Protein AF-A0A419GUX5-F1 (afdb_monomer)

Solvent-accessible surface area (backbone atoms only — not comparable to full-atom values): 4803 Å² total; per-residue (Å²): 140,86,88,85,88,85,77,87,71,54,68,71,58,53,51,54,47,46,53,51,13,57,76,68,74,43,52,54,69,60,45,51,50,50,53,52,43,51,72,71,39,64,64,54,56,56,52,51,49,52,52,50,52,54,50,51,53,35,58,74,68,68,60,77,79,73,70,60,66,64,54,53,53,62,58,72,73,106

Mean predicted aligned error: 12.85 Å

Structure (mmCIF, N/CA/C/O backbone):
data_AF-A0A419GUX5-F1
#
_entry.id   AF-A0A419GUX5-F1
#
loop_
_atom_site.group_PDB
_atom_site.id
_atom_site.type_symbol
_atom_site.label_atom_id
_atom_site.label_alt_id
_atom_site.label_comp_id
_atom_site.label_asym_id
_atom_site.label_entity_id
_atom_site.label_seq_id
_atom_site.pdbx_PDB_ins_code
_atom_site.Cartn_x
_atom_site.Cartn_y
_atom_site.Cartn_z
_atom_site.occupancy
_atom_site.B_iso_or_equiv
_atom_site.auth_seq_id
_atom_site.auth_comp_id
_atom_site.auth_asym_id
_atom_site.auth_atom_id
_atom_site.pdbx_PDB_model_num
ATOM 1 N N . MET A 1 1 ? 2.991 16.313 2.672 1.00 65.31 1 MET A N 1
ATOM 2 C CA . MET A 1 1 ? 2.176 15.147 3.074 1.00 65.31 1 MET A CA 1
ATOM 3 C C . MET A 1 1 ? 0.789 15.353 2.507 1.00 65.31 1 MET A C 1
ATOM 5 O O . MET A 1 1 ? 0.298 16.472 2.587 1.00 65.31 1 MET A O 1
ATOM 9 N N . ALA A 1 2 ? 0.230 14.329 1.870 1.00 83.62 2 ALA A N 1
ATOM 10 C CA . ALA A 1 2 ? -1.125 14.350 1.338 1.00 83.62 2 ALA A CA 1
ATOM 11 C C . ALA A 1 2 ? -1.923 13.261 2.056 1.00 83.62 2 ALA A C 1
ATOM 13 O O . ALA A 1 2 ? -1.445 12.133 2.161 1.00 83.62 2 ALA A O 1
ATOM 14 N N . ASP A 1 3 ? -3.109 13.614 2.541 1.00 88.06 3 ASP A N 1
ATOM 15 C CA . ASP A 1 3 ? -3.998 12.701 3.251 1.00 88.06 3 ASP A CA 1
ATOM 16 C C . ASP A 1 3 ? -5.228 12.409 2.390 1.00 88.06 3 ASP A C 1
ATOM 18 O O . ASP A 1 3 ? -5.762 13.294 1.717 1.00 88.06 3 ASP A O 1
ATOM 22 N N . VAL A 1 4 ? -5.691 11.160 2.420 1.00 87.88 4 VAL A N 1
ATOM 23 C CA . VAL A 1 4 ? -6.875 10.710 1.681 1.00 87.88 4 VAL A CA 1
ATOM 24 C C . VAL A 1 4 ? -7.902 10.185 2.674 1.00 87.88 4 VAL A C 1
ATOM 26 O O . VAL A 1 4 ? -7.618 9.280 3.457 1.00 87.88 4 VAL A O 1
ATOM 29 N N . LEU A 1 5 ? -9.116 10.736 2.621 1.00 93.19 5 LEU A N 1
ATOM 30 C CA . LEU A 1 5 ? -10.251 10.276 3.416 1.00 93.19 5 LEU A CA 1
ATOM 31 C C . LEU A 1 5 ? -11.241 9.52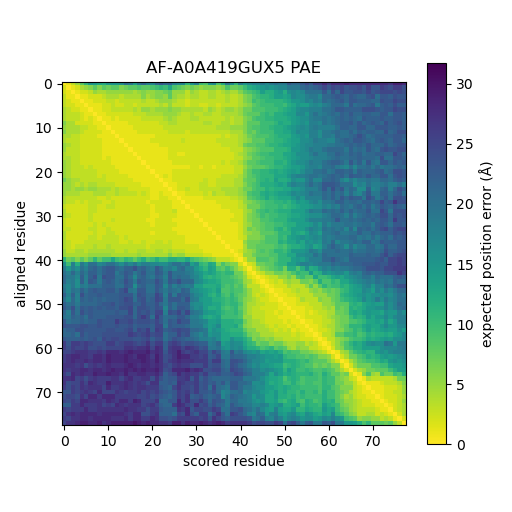1 2.526 1.00 93.19 5 LEU A C 1
ATOM 33 O O . LEU A 1 5 ? -11.880 10.114 1.658 1.00 93.19 5 LEU A O 1
ATOM 37 N N . ILE A 1 6 ? -11.416 8.228 2.792 1.00 90.00 6 ILE A N 1
ATOM 38 C CA . ILE A 1 6 ? -12.422 7.391 2.131 1.00 90.00 6 ILE A CA 1
ATOM 39 C C . ILE A 1 6 ? -13.612 7.245 3.083 1.00 90.00 6 ILE A C 1
ATOM 41 O O . ILE A 1 6 ? -13.483 6.686 4.171 1.00 90.00 6 ILE A O 1
ATOM 45 N N . ARG A 1 7 ? -14.771 7.784 2.693 1.00 94.06 7 ARG A N 1
ATOM 46 C CA . ARG A 1 7 ? -16.013 7.726 3.481 1.00 94.06 7 ARG A CA 1
ATOM 47 C C . ARG A 1 7 ? -16.904 6.572 3.031 1.00 94.06 7 ARG A C 1
ATOM 49 O O . ARG A 1 7 ? -16.806 6.124 1.895 1.00 94.06 7 ARG A O 1
ATOM 56 N N . ASN A 1 8 ? -17.812 6.160 3.919 1.00 94.19 8 ASN A N 1
ATOM 57 C CA . ASN A 1 8 ? -18.855 5.163 3.651 1.00 94.19 8 ASN A CA 1
ATOM 58 C C . ASN A 1 8 ? -18.307 3.804 3.188 1.00 94.19 8 ASN A C 1
ATOM 60 O O . ASN A 1 8 ? -18.878 3.168 2.306 1.00 94.19 8 ASN A O 1
ATOM 64 N N . ILE A 1 9 ? -17.191 3.363 3.776 1.00 93.00 9 ILE A N 1
ATOM 65 C CA . ILE A 1 9 ? -16.674 2.015 3.534 1.00 93.00 9 ILE A CA 1
ATOM 66 C C . ILE A 1 9 ? -17.661 1.020 4.159 1.00 93.00 9 ILE A C 1
ATOM 68 O O . ILE A 1 9 ? -17.935 1.142 5.356 1.00 93.00 9 ILE A O 1
ATOM 72 N N . PRO A 1 10 ? -18.183 0.051 3.388 1.00 97.19 10 PRO A N 1
ATOM 73 C CA . PRO A 1 10 ? -19.013 -1.013 3.935 1.00 97.19 10 PRO A CA 1
ATOM 74 C C . PRO A 1 10 ? -18.290 -1.754 5.067 1.00 97.19 10 PRO A C 1
ATOM 76 O O . PRO A 1 10 ? -17.084 -2.012 4.989 1.00 97.19 10 PRO A O 1
ATOM 79 N N . GLU A 1 11 ? -19.008 -2.081 6.138 1.00 95.00 11 GLU A N 1
ATOM 80 C CA . GLU A 1 11 ? -18.407 -2.667 7.342 1.00 95.00 11 GLU A CA 1
ATOM 81 C C . GLU A 1 11 ? -17.756 -4.030 7.062 1.00 95.00 11 GLU A C 1
ATOM 83 O O . GLU A 1 11 ? -16.657 -4.314 7.539 1.00 95.00 11 GLU A O 1
ATOM 88 N N . ASP A 1 12 ? -18.364 -4.830 6.186 1.00 97.31 12 ASP A N 1
ATOM 89 C CA . ASP A 1 12 ? -17.824 -6.107 5.719 1.00 97.31 12 ASP A CA 1
ATOM 90 C C . ASP A 1 12 ? -16.477 -5.940 4.997 1.00 97.31 12 ASP A C 1
ATOM 92 O O . ASP A 1 12 ? -15.546 -6.729 5.192 1.00 97.31 12 ASP A O 1
ATOM 96 N N . VAL A 1 13 ? -16.333 -4.881 4.197 1.00 95.88 13 VAL A N 1
ATOM 97 C CA . VAL A 1 13 ? -15.078 -4.549 3.515 1.00 95.88 13 VAL A CA 1
ATOM 98 C C . VAL A 1 13 ? -14.019 -4.124 4.530 1.00 95.88 13 VAL A C 1
ATOM 100 O O . VAL A 1 13 ? -12.876 -4.583 4.448 1.00 95.88 13 VAL A O 1
ATOM 103 N N . MET A 1 14 ? -14.389 -3.300 5.514 1.00 95.25 14 MET A N 1
ATOM 104 C CA . MET A 1 14 ? -13.473 -2.858 6.568 1.00 95.25 14 MET A CA 1
ATOM 105 C C . MET A 1 14 ? -12.930 -4.043 7.380 1.00 95.25 14 MET A C 1
ATOM 107 O O . MET A 1 14 ? -11.723 -4.127 7.622 1.00 95.25 14 MET A O 1
ATOM 111 N N . GLU A 1 15 ? -13.780 -5.003 7.741 1.00 96.75 15 GLU A N 1
ATOM 112 C CA . GLU A 1 15 ? -13.354 -6.202 8.470 1.00 96.75 15 GLU A CA 1
ATOM 113 C C . GLU A 1 15 ? -12.408 -7.084 7.651 1.00 96.75 15 GLU A C 1
ATOM 115 O O . GLU A 1 15 ? -11.375 -7.541 8.152 1.00 96.75 15 GLU A O 1
ATOM 120 N N . ARG A 1 16 ? -12.676 -7.263 6.353 1.00 96.75 16 ARG A N 1
ATOM 121 C CA . ARG A 1 16 ? -11.762 -7.994 5.459 1.00 96.75 16 ARG A CA 1
ATOM 122 C C . ARG A 1 16 ? -10.395 -7.318 5.351 1.00 96.75 16 ARG A C 1
ATOM 124 O O . ARG A 1 16 ? -9.376 -8.013 5.314 1.00 96.75 16 ARG A O 1
ATOM 131 N N . LEU A 1 17 ? -10.356 -5.985 5.325 1.00 95.56 17 LEU A N 1
ATOM 132 C CA . LEU A 1 17 ? -9.109 -5.216 5.292 1.00 95.56 17 LEU A CA 1
ATOM 133 C C . LEU A 1 17 ? -8.323 -5.348 6.602 1.00 95.56 17 LEU A C 1
ATOM 135 O O . LEU A 1 17 ? -7.116 -5.589 6.559 1.00 95.56 17 LEU A O 1
ATOM 139 N N . LYS A 1 18 ? -8.990 -5.287 7.762 1.00 95.06 18 LYS A N 1
ATOM 140 C CA . LYS A 1 18 ? -8.354 -5.532 9.069 1.00 95.06 18 LYS A CA 1
ATOM 141 C C . LYS A 1 18 ? -7.767 -6.938 9.162 1.00 95.06 18 LYS A C 1
ATOM 143 O O . LYS A 1 18 ? -6.615 -7.096 9.562 1.00 95.06 18 LYS A O 1
ATOM 148 N N . GLN A 1 19 ? -8.520 -7.956 8.745 1.00 96.88 19 GLN A N 1
ATOM 149 C CA . GLN A 1 19 ? -8.033 -9.338 8.727 1.00 96.88 19 GLN A CA 1
ATOM 150 C C . GLN A 1 19 ? -6.809 -9.494 7.824 1.00 96.88 19 GLN A C 1
ATOM 152 O O . GLN A 1 19 ? -5.848 -10.168 8.192 1.00 96.88 19 GLN A O 1
ATOM 157 N N . ARG A 1 20 ? -6.821 -8.859 6.647 1.00 96.12 20 ARG A N 1
ATOM 158 C CA . ARG A 1 20 ? -5.678 -8.853 5.731 1.00 96.12 20 ARG A CA 1
ATOM 159 C C . ARG A 1 20 ? -4.450 -8.196 6.367 1.00 96.12 20 ARG A C 1
ATOM 161 O O . ARG A 1 20 ? -3.374 -8.785 6.320 1.00 96.12 20 ARG A O 1
ATOM 168 N N . ALA A 1 21 ? -4.617 -7.040 7.008 1.00 95.50 21 ALA A N 1
ATOM 169 C CA . ALA A 1 21 ? -3.538 -6.357 7.720 1.00 95.50 21 ALA A CA 1
ATOM 170 C C . ALA A 1 21 ? -2.957 -7.230 8.851 1.00 95.50 21 ALA A C 1
ATOM 172 O O . ALA A 1 21 ? -1.739 -7.376 8.955 1.00 95.50 21 ALA A O 1
ATOM 173 N N . GLY A 1 22 ? -3.825 -7.903 9.619 1.00 95.56 22 GLY A N 1
ATOM 174 C CA . GLY A 1 22 ? -3.429 -8.854 10.659 1.00 95.56 22 GLY A CA 1
ATOM 175 C C . GLY A 1 22 ? -2.622 -10.038 10.119 1.00 95.56 22 GLY A C 1
ATOM 176 O O . GLY A 1 22 ? -1.568 -10.356 10.660 1.00 95.56 22 GLY A O 1
ATOM 177 N N . ARG A 1 23 ? -3.047 -10.644 8.999 1.00 96.19 23 ARG A N 1
ATOM 178 C CA . ARG A 1 23 ? -2.291 -11.726 8.329 1.00 96.19 23 ARG A CA 1
ATOM 179 C C . ARG A 1 23 ? -0.905 -11.277 7.864 1.00 96.19 23 ARG A C 1
ATOM 181 O O . ARG A 1 23 ? 0.028 -12.072 7.880 1.00 96.19 23 ARG A O 1
ATOM 188 N N . ASN A 1 24 ? -0.773 -10.013 7.472 1.00 92.25 24 ASN A N 1
ATOM 189 C CA . ASN A 1 24 ? 0.483 -9.435 7.003 1.00 92.25 24 ASN A CA 1
ATOM 190 C C . ASN A 1 24 ? 1.346 -8.845 8.135 1.00 92.25 24 ASN A C 1
ATOM 192 O O . ASN A 1 24 ? 2.402 -8.286 7.837 1.00 92.25 24 ASN A O 1
ATOM 196 N N . ASN A 1 25 ? 0.925 -8.968 9.404 1.00 94.12 25 ASN A N 1
ATOM 197 C CA . ASN A 1 25 ? 1.577 -8.383 10.585 1.00 94.12 25 ASN A CA 1
ATOM 198 C C . ASN A 1 25 ? 1.830 -6.870 10.453 1.00 94.12 25 ASN A C 1
ATOM 200 O O . ASN A 1 25 ? 2.910 -6.374 10.771 1.00 94.12 25 ASN A O 1
ATOM 204 N N . ARG A 1 26 ? 0.847 -6.131 9.930 1.00 91.88 26 ARG A N 1
ATOM 205 C CA . ARG A 1 26 ? 0.947 -4.686 9.671 1.00 91.88 26 ARG A CA 1
ATOM 206 C C . ARG A 1 26 ? -0.258 -3.945 10.218 1.00 91.88 26 ARG A C 1
ATOM 208 O O . ARG A 1 26 ? -1.327 -4.526 10.401 1.00 91.88 26 ARG A O 1
ATOM 215 N N . SER A 1 27 ? -0.101 -2.641 10.435 1.00 95.56 27 SER A N 1
ATOM 216 C CA . SER A 1 27 ? -1.250 -1.792 10.740 1.00 95.56 27 SER A CA 1
ATOM 217 C C . SER A 1 27 ? -2.170 -1.668 9.522 1.00 95.56 27 SER A C 1
ATOM 219 O O . SER A 1 27 ? -1.735 -1.784 8.373 1.00 95.56 27 SER A O 1
ATOM 221 N N . LEU A 1 28 ? -3.452 -1.385 9.765 1.00 93.19 28 LEU A N 1
ATOM 222 C CA . LEU A 1 28 ? -4.420 -1.144 8.692 1.00 93.19 28 LEU A CA 1
ATOM 223 C C . LEU A 1 28 ? -3.968 0.002 7.775 1.00 93.19 28 LEU A C 1
ATOM 225 O O . LEU A 1 28 ? -4.052 -0.115 6.558 1.00 93.19 28 LEU A O 1
ATOM 229 N N . GLN A 1 29 ? -3.429 1.079 8.354 1.00 93.38 29 GLN A N 1
ATOM 230 C CA . GLN A 1 29 ? -2.904 2.213 7.595 1.00 93.38 29 GLN A CA 1
ATOM 231 C C . GLN A 1 29 ? -1.749 1.798 6.673 1.00 93.38 29 GLN A C 1
ATOM 233 O O . GLN A 1 29 ? -1.730 2.194 5.51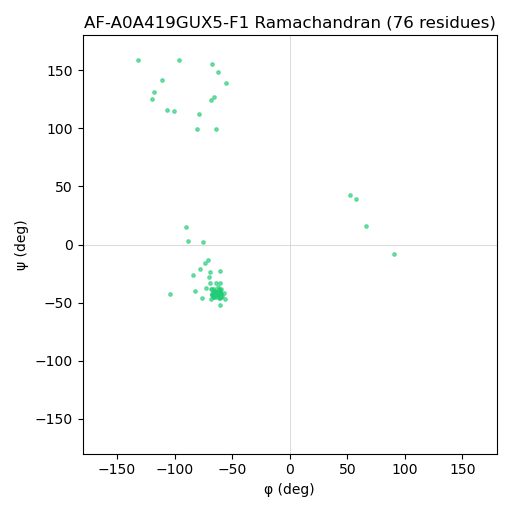2 1.00 93.38 29 GLN A O 1
ATOM 238 N N . GLN A 1 30 ? -0.804 0.988 7.163 1.00 92.94 30 GLN A N 1
ATOM 239 C CA . GLN A 1 30 ? 0.318 0.503 6.351 1.00 92.94 30 GLN A CA 1
ATOM 240 C C . GLN A 1 30 ? -0.144 -0.411 5.214 1.00 92.94 30 GLN A C 1
ATOM 242 O O . GLN A 1 30 ? 0.378 -0.318 4.104 1.00 92.94 30 GLN A O 1
ATOM 247 N N . GLU A 1 31 ? -1.115 -1.290 5.473 1.00 94.50 31 GLU A N 1
ATOM 248 C CA . GLU A 1 31 ? -1.681 -2.161 4.439 1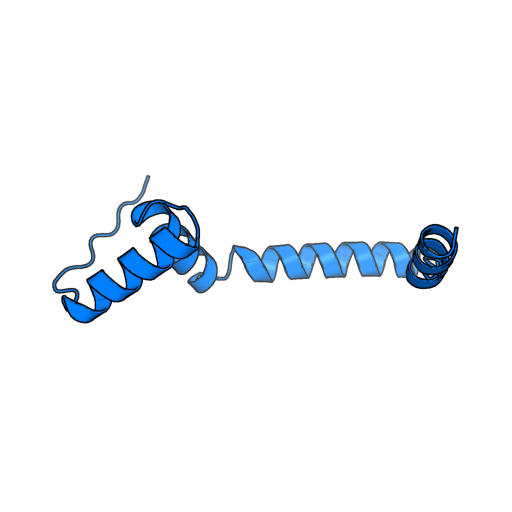.00 94.50 31 GLU A CA 1
ATOM 249 C C . GLU A 1 31 ? -2.407 -1.345 3.362 1.00 94.50 31 GLU A C 1
ATOM 251 O O . GLU A 1 31 ? -2.204 -1.581 2.173 1.00 94.50 31 GLU A O 1
ATOM 256 N N . LEU A 1 32 ? -3.202 -0.347 3.761 1.00 93.81 32 LEU A N 1
ATOM 257 C CA . LEU A 1 32 ? -3.898 0.540 2.829 1.00 93.81 32 LEU A CA 1
ATOM 258 C C . LEU A 1 32 ? -2.929 1.373 1.994 1.00 93.81 32 LEU A C 1
ATOM 260 O O . LEU A 1 32 ? -3.095 1.444 0.780 1.00 93.81 32 LEU A O 1
ATOM 264 N N . LEU A 1 33 ? -1.900 1.953 2.619 1.00 91.56 33 LEU A N 1
ATOM 265 C CA . LEU A 1 33 ? -0.870 2.699 1.903 1.00 91.56 33 LEU A CA 1
ATOM 266 C C . LEU A 1 33 ? -0.219 1.820 0.833 1.00 91.56 33 LEU A C 1
ATOM 268 O O . LEU A 1 33 ? -0.143 2.225 -0.321 1.00 91.56 33 LEU A O 1
ATOM 272 N N . ARG A 1 34 ? 0.154 0.583 1.185 1.00 91.44 34 ARG A N 1
ATOM 273 C CA . ARG A 1 34 ? 0.724 -0.367 0.226 1.00 91.44 34 ARG A CA 1
ATOM 274 C C . ARG A 1 34 ? -0.226 -0.661 -0.932 1.00 91.44 34 ARG A C 1
ATOM 276 O O . ARG A 1 34 ? 0.217 -0.673 -2.072 1.00 91.44 34 ARG A O 1
ATOM 283 N N . LEU A 1 35 ? -1.507 -0.907 -0.660 1.00 91.31 35 LEU A N 1
ATOM 284 C CA . LEU A 1 35 ? -2.489 -1.179 -1.714 1.00 91.31 35 LEU A CA 1
ATOM 285 C C . LEU A 1 35 ? -2.645 0.009 -2.669 1.00 91.31 35 LEU A C 1
ATOM 287 O O . LEU A 1 35 ? -2.729 -0.197 -3.877 1.00 91.31 35 LEU A O 1
ATOM 291 N N . VAL A 1 36 ? -2.655 1.236 -2.141 1.00 91.00 36 VAL A N 1
ATOM 292 C CA . VAL A 1 36 ? -2.754 2.458 -2.949 1.00 91.00 36 VAL A CA 1
ATOM 293 C C . VAL A 1 36 ? -1.489 2.669 -3.780 1.00 91.00 36 VAL A C 1
ATOM 295 O O . VAL A 1 36 ? -1.600 2.889 -4.980 1.00 91.00 36 VAL A O 1
ATOM 298 N N . THR A 1 37 ? -0.298 2.533 -3.191 1.00 88.69 37 THR A N 1
ATOM 299 C CA . THR A 1 37 ? 0.983 2.641 -3.914 1.00 88.69 37 THR A CA 1
ATOM 300 C C . THR A 1 37 ? 1.122 1.558 -4.984 1.00 88.69 37 THR A C 1
ATOM 302 O O . THR A 1 37 ? 1.541 1.833 -6.104 1.00 88.69 37 THR A O 1
ATOM 305 N N . GLN A 1 38 ? 0.703 0.328 -4.681 1.00 87.12 38 GLN A N 1
ATOM 306 C CA . GLN A 1 38 ? 0.694 -0.762 -5.653 1.00 87.12 38 GLN A CA 1
ATOM 307 C C . GLN A 1 38 ? -0.275 -0.478 -6.810 1.00 87.12 38 GLN A C 1
ATOM 309 O O . GLN A 1 38 ? 0.055 -0.750 -7.960 1.00 87.12 38 GLN A O 1
ATOM 314 N N . ALA A 1 39 ? -1.461 0.068 -6.524 1.00 86.81 39 ALA A N 1
ATOM 315 C CA . ALA A 1 39 ? -2.437 0.444 -7.545 1.00 86.81 39 ALA A CA 1
ATOM 316 C C . ALA A 1 39 ? -1.992 1.655 -8.382 1.00 86.81 39 ALA A C 1
ATOM 318 O O . ALA A 1 39 ? -2.380 1.756 -9.543 1.00 86.81 39 ALA A O 1
ATOM 319 N N . ALA A 1 40 ? -1.177 2.547 -7.812 1.00 86.25 40 ALA A N 1
ATOM 320 C CA . ALA A 1 40 ? -0.571 3.670 -8.522 1.00 86.25 40 ALA A CA 1
ATOM 321 C C . ALA A 1 40 ? 0.529 3.235 -9.512 1.00 86.25 40 ALA A C 1
ATOM 323 O O . ALA A 1 40 ? 0.897 4.019 -10.378 1.00 86.25 40 ALA A O 1
ATOM 324 N N . GLY A 1 41 ? 1.008 1.986 -9.429 1.00 70.56 41 GLY A N 1
ATOM 325 C CA . GLY A 1 41 ? 2.018 1.424 -10.336 1.00 70.56 41 GLY A CA 1
ATOM 326 C C . GLY A 1 41 ? 3.464 1.612 -9.870 1.00 70.56 41 GLY A C 1
ATOM 327 O O . GLY A 1 41 ? 4.363 0.974 -10.417 1.00 70.56 41 GLY A O 1
ATOM 328 N N . ASP A 1 42 ? 3.685 2.391 -8.810 1.00 61.81 42 ASP A N 1
ATOM 329 C CA . ASP A 1 42 ? 5.024 2.808 -8.377 1.00 61.81 42 ASP A CA 1
ATOM 330 C C . ASP A 1 42 ? 5.911 1.630 -7.927 1.00 61.81 42 ASP A C 1
ATOM 332 O O . ASP A 1 42 ? 7.114 1.626 -8.154 1.00 61.81 42 ASP A O 1
ATOM 336 N N . GLU A 1 43 ? 5.346 0.577 -7.323 1.00 59.09 43 GLU A N 1
ATOM 337 C CA . GLU A 1 43 ? 6.161 -0.508 -6.743 1.00 59.09 43 GLU A CA 1
ATOM 338 C C . GLU A 1 43 ? 6.588 -1.586 -7.759 1.00 59.09 43 GLU A C 1
ATOM 340 O O . GLU A 1 43 ? 7.585 -2.278 -7.548 1.00 59.09 43 GLU A O 1
ATOM 345 N N . VAL A 1 44 ? 5.827 -1.780 -8.841 1.00 58.28 44 VAL A N 1
ATOM 346 C CA . VAL A 1 44 ? 6.037 -2.909 -9.767 1.00 58.28 44 VAL A CA 1
ATOM 347 C C . VAL A 1 44 ? 6.715 -2.456 -11.048 1.00 58.28 44 VAL A C 1
ATOM 349 O O . VAL A 1 44 ? 7.640 -3.134 -11.488 1.00 58.28 44 VAL A O 1
ATOM 352 N N . ASP A 1 45 ? 6.327 -1.321 -11.626 1.00 60.16 45 ASP A N 1
ATOM 353 C CA . ASP A 1 45 ? 6.916 -0.882 -12.893 1.00 60.16 45 ASP A CA 1
ATOM 354 C C . ASP A 1 45 ? 8.350 -0.370 -12.718 1.00 60.16 45 ASP A C 1
ATOM 356 O O . ASP A 1 45 ? 9.212 -0.699 -13.537 1.00 60.16 45 ASP A O 1
ATOM 360 N N . GLU A 1 46 ? 8.656 0.329 -11.619 1.00 60.75 46 GLU A N 1
ATOM 361 C CA . GLU A 1 46 ? 10.036 0.717 -11.293 1.00 60.75 46 GLU A CA 1
ATOM 362 C C . GLU A 1 46 ? 10.909 -0.498 -10.956 1.00 60.75 46 GLU A C 1
ATOM 364 O O . GLU A 1 46 ? 12.034 -0.623 -11.436 1.00 60.75 46 GLU A O 1
ATOM 369 N N . LEU A 1 47 ? 10.396 -1.455 -10.180 1.00 62.06 47 LEU A N 1
ATOM 370 C CA . LEU A 1 47 ? 11.166 -2.652 -9.841 1.00 62.06 47 LEU A CA 1
ATOM 371 C C . LEU A 1 47 ? 11.415 -3.530 -11.078 1.00 62.06 47 LEU A C 1
ATOM 373 O O . LEU A 1 47 ? 12.515 -4.053 -11.268 1.00 62.06 47 LEU A O 1
ATOM 377 N N . VAL A 1 48 ? 10.409 -3.688 -11.940 1.00 69.44 48 VAL A N 1
ATOM 378 C CA . VAL A 1 48 ? 10.522 -4.450 -13.189 1.00 69.44 48 VAL A CA 1
ATOM 379 C C . VAL A 1 48 ? 11.463 -3.757 -14.173 1.00 69.44 48 VAL A C 1
ATOM 381 O O . VAL A 1 48 ? 12.233 -4.452 -14.841 1.00 69.44 48 VAL A O 1
ATOM 384 N N . SER A 1 49 ? 11.447 -2.424 -14.267 1.00 70.75 49 SER A N 1
ATOM 385 C CA . SER A 1 49 ? 12.357 -1.684 -15.147 1.00 70.75 49 SER A CA 1
ATOM 386 C C . SER A 1 49 ? 13.811 -1.814 -14.688 1.00 70.75 49 SER A C 1
ATOM 388 O O . SER A 1 49 ? 14.657 -2.192 -15.499 1.00 70.75 49 SER A O 1
ATOM 390 N N . VAL A 1 50 ? 14.083 -1.669 -13.386 1.00 74.38 50 VAL A N 1
ATOM 391 C CA . VAL A 1 50 ? 15.422 -1.862 -12.801 1.00 74.38 50 VAL A CA 1
ATOM 392 C C . VAL A 1 50 ? 15.925 -3.293 -13.017 1.00 74.38 50 VAL A C 1
ATOM 394 O O . VAL A 1 50 ? 17.076 -3.500 -13.405 1.00 74.38 50 VAL A O 1
ATOM 397 N N . ILE A 1 51 ? 15.077 -4.309 -12.816 1.00 77.44 51 ILE A N 1
ATOM 398 C CA . ILE A 1 51 ? 15.455 -5.711 -13.069 1.00 77.44 51 ILE A CA 1
ATOM 399 C C . ILE A 1 51 ? 15.788 -5.932 -14.552 1.00 77.44 51 ILE A C 1
ATOM 401 O O . ILE A 1 51 ? 16.760 -6.624 -14.866 1.00 77.44 51 ILE A O 1
ATOM 405 N N . ARG A 1 52 ? 14.997 -5.363 -15.471 1.00 76.44 52 ARG A N 1
ATOM 406 C CA . ARG A 1 52 ? 15.228 -5.479 -16.920 1.00 76.44 52 ARG A CA 1
ATOM 407 C C . ARG A 1 52 ? 16.519 -4.793 -17.349 1.00 76.44 52 ARG A C 1
ATOM 409 O O . ARG A 1 52 ? 17.283 -5.395 -18.097 1.00 76.44 52 ARG A O 1
ATOM 416 N N . GLU A 1 53 ? 16.773 -3.586 -16.857 1.00 78.81 53 GLU A N 1
ATOM 417 C CA . GLU A 1 53 ? 17.983 -2.817 -17.151 1.00 78.81 53 GLU A CA 1
ATOM 418 C C . GLU A 1 53 ? 19.234 -3.574 -16.698 1.00 78.81 53 GLU A C 1
ATOM 420 O O . GLU A 1 53 ? 20.111 -3.871 -17.508 1.00 78.81 53 GLU A O 1
ATOM 425 N N . ARG A 1 54 ? 19.264 -4.026 -15.438 1.00 77.12 54 ARG A N 1
ATOM 426 C CA . ARG A 1 54 ? 20.391 -4.814 -14.919 1.00 77.12 54 ARG A CA 1
ATOM 427 C C . ARG A 1 54 ? 20.589 -6.112 -15.683 1.00 77.12 54 ARG A C 1
ATOM 429 O O . ARG A 1 54 ? 21.720 -6.496 -15.964 1.00 77.12 54 ARG A O 1
ATOM 436 N N . ARG A 1 55 ? 19.507 -6.797 -16.059 1.00 73.44 55 ARG A N 1
ATOM 437 C CA . ARG A 1 55 ? 19.605 -8.010 -16.877 1.00 73.44 55 ARG A CA 1
ATOM 438 C C . ARG A 1 55 ? 20.221 -7.722 -18.250 1.00 73.44 55 ARG A C 1
ATOM 440 O O . ARG A 1 55 ? 21.090 -8.480 -18.673 1.00 73.44 55 ARG A O 1
ATOM 447 N N . ALA A 1 56 ? 19.823 -6.634 -18.906 1.00 78.19 56 ALA A N 1
ATOM 448 C CA . ALA A 1 56 ? 20.382 -6.221 -20.190 1.00 78.19 56 ALA A CA 1
ATOM 449 C C . ALA A 1 56 ? 21.872 -5.846 -20.079 1.00 78.19 56 ALA A C 1
ATOM 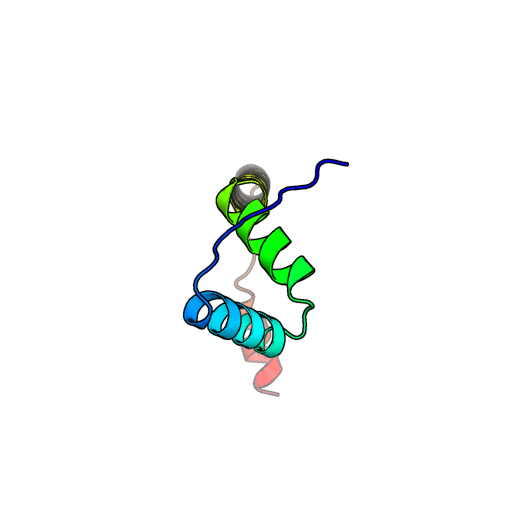451 O O . ALA A 1 56 ? 22.667 -6.248 -20.930 1.00 78.19 56 ALA A O 1
ATOM 452 N N . GLU A 1 57 ? 22.283 -5.161 -19.006 1.00 76.06 57 GLU A N 1
ATOM 453 C CA . GLU A 1 57 ? 23.699 -4.893 -18.702 1.00 76.06 57 GLU A CA 1
ATOM 454 C C . GLU A 1 57 ? 24.508 -6.190 -18.545 1.00 76.06 57 GLU A C 1
ATOM 456 O O . GLU A 1 57 ? 25.605 -6.322 -19.086 1.00 76.06 57 GLU A O 1
ATOM 461 N N . TYR A 1 58 ? 23.976 -7.184 -17.829 1.00 69.19 58 TYR A N 1
ATOM 462 C CA . TYR A 1 58 ? 24.668 -8.462 -17.647 1.00 69.19 58 TYR A CA 1
ATOM 463 C C . TYR A 1 58 ? 24.764 -9.285 -18.939 1.00 69.19 58 TYR A C 1
ATOM 465 O O . TYR A 1 58 ? 25.803 -9.906 -19.187 1.00 69.19 58 TYR A O 1
ATOM 473 N N . GLU A 1 59 ? 23.711 -9.276 -19.763 1.00 70.06 59 GLU A N 1
ATOM 474 C CA . GLU A 1 59 ? 23.681 -9.947 -21.068 1.00 70.06 59 GLU A CA 1
ATOM 475 C C . GLU A 1 59 ? 24.671 -9.299 -22.052 1.00 70.06 59 GLU A C 1
ATOM 477 O O . GLU A 1 59 ? 25.452 -10.007 -22.691 1.00 70.06 59 GLU A O 1
ATOM 482 N N . THR A 1 60 ? 24.719 -7.964 -22.111 1.00 72.00 60 THR A N 1
ATOM 483 C CA . THR A 1 60 ? 25.673 -7.207 -22.948 1.00 72.00 60 THR A CA 1
ATOM 484 C C . THR A 1 60 ? 27.118 -7.316 -22.461 1.00 72.00 60 THR A C 1
ATOM 486 O O . THR A 1 60 ? 28.034 -7.394 -23.278 1.00 72.00 60 THR A O 1
ATOM 489 N N . ALA A 1 61 ? 27.344 -7.421 -21.149 1.00 74.94 61 ALA A N 1
ATOM 490 C CA . ALA A 1 61 ? 28.663 -7.667 -20.565 1.00 74.94 61 ALA A CA 1
ATOM 491 C C . ALA A 1 61 ? 29.149 -9.127 -20.702 1.00 74.94 61 ALA A C 1
ATOM 493 O O . ALA A 1 61 ? 30.212 -9.468 -20.177 1.00 74.94 61 ALA A O 1
ATOM 494 N N . GLY A 1 62 ? 28.378 -10.013 -21.350 1.00 65.69 62 GLY A N 1
ATOM 495 C CA . GLY A 1 62 ? 28.749 -11.413 -21.579 1.00 65.69 62 GLY A CA 1
ATOM 496 C C . GLY A 1 62 ? 28.836 -12.266 -20.307 1.00 65.69 62 GLY A C 1
ATOM 497 O O . GLY A 1 62 ? 29.407 -13.360 -20.330 1.00 65.69 62 GLY A O 1
ATOM 498 N N . ARG A 1 63 ? 28.281 -11.797 -19.180 1.00 63.25 63 ARG A N 1
ATOM 499 C CA . ARG A 1 63 ? 28.326 -12.521 -17.905 1.00 63.25 63 ARG A CA 1
ATOM 500 C C . ARG A 1 63 ? 27.242 -13.596 -17.892 1.00 63.25 63 ARG A C 1
ATOM 502 O O . ARG A 1 63 ? 26.078 -13.324 -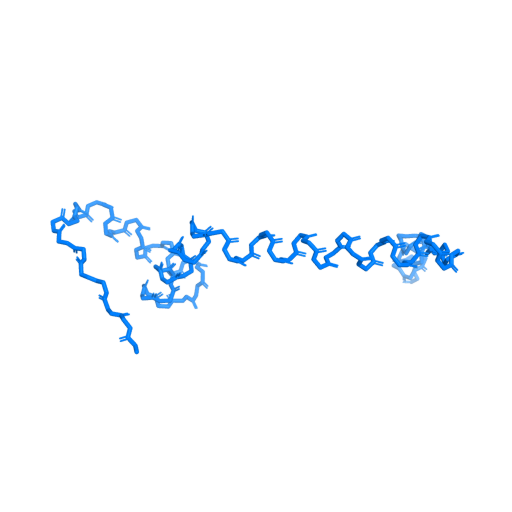17.620 1.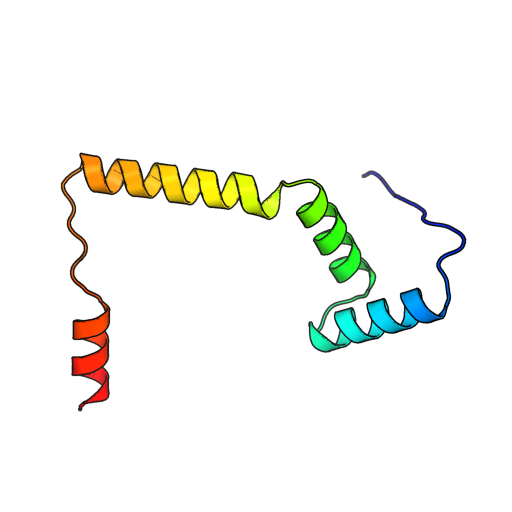00 63.25 63 ARG A O 1
ATOM 509 N N . ARG A 1 64 ? 27.621 -14.847 -18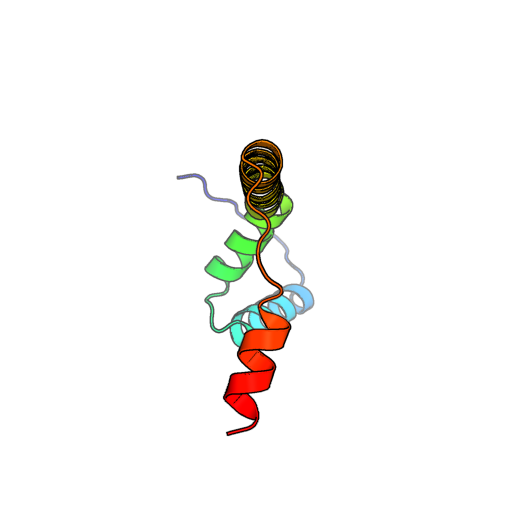.163 1.00 59.00 64 ARG A N 1
ATOM 510 C CA . ARG A 1 64 ? 26.736 -16.001 -17.948 1.00 59.00 64 ARG A CA 1
ATOM 511 C C . ARG A 1 64 ? 26.731 -16.351 -16.465 1.00 59.00 64 ARG A C 1
ATOM 513 O O . ARG A 1 64 ? 27.739 -16.811 -15.934 1.00 59.00 64 ARG A O 1
ATOM 520 N N . PHE A 1 65 ? 25.603 -16.145 -15.793 1.00 62.78 65 PHE A N 1
ATOM 521 C CA . PHE A 1 65 ? 25.415 -16.682 -14.450 1.00 62.78 65 PHE A CA 1
ATOM 522 C C . PHE A 1 65 ? 25.386 -18.214 -14.530 1.00 62.78 65 PHE A C 1
ATOM 524 O O . PHE A 1 65 ? 24.635 -18.786 -15.320 1.00 62.78 65 PHE A O 1
ATOM 531 N N . GLY A 1 66 ? 26.221 -18.887 -13.735 1.00 62.47 66 GLY A N 1
ATOM 532 C CA . GLY A 1 66 ? 26.111 -20.333 -13.555 1.00 62.47 66 GLY A CA 1
ATOM 533 C C . GLY A 1 66 ? 24.765 -20.682 -12.919 1.00 62.47 66 GLY A C 1
ATOM 534 O O . GLY A 1 66 ? 24.231 -19.899 -12.132 1.00 62.47 66 GLY A O 1
ATOM 535 N N . ASN A 1 67 ? 24.210 -21.850 -13.247 1.00 67.44 67 ASN A N 1
ATOM 536 C CA . ASN A 1 67 ? 22.958 -22.307 -12.653 1.00 67.44 67 ASN A CA 1
ATOM 537 C C . ASN A 1 67 ? 23.143 -22.525 -11.142 1.00 67.44 67 ASN A C 1
ATOM 539 O O . ASN A 1 67 ? 23.665 -23.551 -10.698 1.00 67.44 67 ASN A O 1
ATOM 543 N N . SER A 1 68 ? 22.716 -21.547 -10.345 1.00 66.81 68 SER A N 1
ATOM 544 C CA . SER A 1 68 ? 22.818 -21.578 -8.884 1.00 66.81 68 SER A CA 1
ATOM 545 C C . SER A 1 68 ? 22.047 -22.749 -8.277 1.00 66.81 68 SER A C 1
ATOM 547 O O . SER A 1 68 ? 22.413 -23.237 -7.208 1.00 66.81 68 SER A O 1
ATOM 549 N N . VAL A 1 69 ? 21.049 -23.277 -8.991 1.00 75.56 69 VAL A N 1
ATOM 550 C CA . VAL A 1 69 ? 20.285 -24.455 -8.573 1.00 75.56 69 VAL A CA 1
ATOM 551 C C . VAL A 1 69 ? 21.195 -25.678 -8.409 1.00 75.56 69 VAL A C 1
ATOM 553 O O . VAL A 1 69 ? 21.041 -26.426 -7.445 1.00 75.56 69 VAL A O 1
ATOM 556 N N . ASP A 1 70 ? 22.193 -25.861 -9.274 1.00 72.69 70 ASP A N 1
ATOM 557 C CA . ASP A 1 70 ? 23.102 -27.014 -9.205 1.00 72.69 70 ASP A CA 1
ATOM 558 C C . ASP A 1 70 ? 24.174 -26.864 -8.113 1.00 72.69 70 ASP A C 1
ATOM 560 O O . ASP A 1 70 ? 24.742 -27.852 -7.643 1.00 72.69 70 ASP A O 1
ATOM 564 N N . LEU A 1 71 ? 24.451 -25.633 -7.675 1.00 74.38 71 LEU A N 1
ATOM 565 C CA . LEU A 1 71 ? 25.305 -25.358 -6.515 1.00 74.38 71 LEU A CA 1
ATOM 566 C C . LEU A 1 71 ? 24.555 -25.644 -5.211 1.00 74.38 71 LEU A C 1
ATOM 568 O O . LEU A 1 71 ? 25.068 -26.360 -4.357 1.00 74.38 71 LEU A O 1
ATOM 572 N N . VAL A 1 72 ? 23.310 -25.175 -5.101 1.00 78.62 72 VAL A N 1
ATOM 573 C CA . VAL A 1 72 ? 22.457 -25.400 -3.924 1.00 78.62 72 VAL A CA 1
ATOM 574 C C . VAL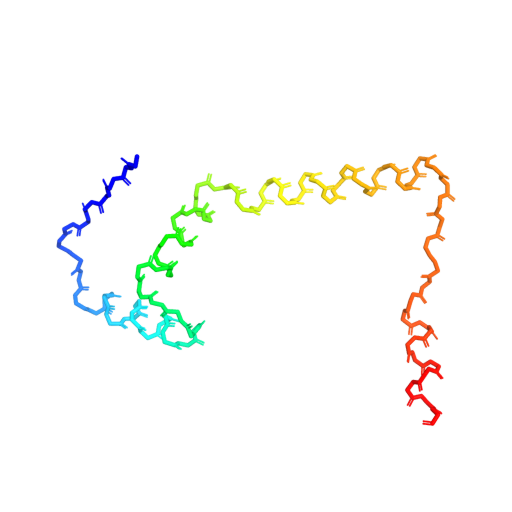 A 1 72 ? 22.100 -26.882 -3.758 1.00 78.62 72 VAL A C 1
ATOM 576 O O . VAL A 1 72 ? 22.098 -27.392 -2.640 1.00 78.62 72 VAL A O 1
ATOM 579 N N . ARG A 1 73 ? 21.844 -27.611 -4.856 1.00 78.75 73 ARG A N 1
ATOM 580 C CA . ARG A 1 73 ? 21.620 -29.071 -4.814 1.00 78.75 73 ARG A CA 1
ATOM 581 C C . ARG A 1 73 ? 22.830 -29.834 -4.274 1.00 78.75 73 ARG A C 1
ATOM 583 O O . ARG A 1 73 ? 22.652 -30.754 -3.485 1.00 78.75 73 ARG A O 1
ATOM 590 N N . ARG A 1 74 ? 24.047 -29.445 -4.671 1.00 76.62 74 ARG A N 1
ATOM 591 C CA . ARG A 1 74 ? 25.299 -30.050 -4.180 1.00 76.62 74 ARG A CA 1
ATOM 592 C C . ARG A 1 74 ? 25.597 -29.741 -2.717 1.00 76.62 74 ARG A C 1
ATOM 594 O O . ARG A 1 74 ? 26.362 -30.477 -2.104 1.00 76.62 74 ARG A O 1
ATOM 601 N N . ASP A 1 75 ? 25.057 -28.65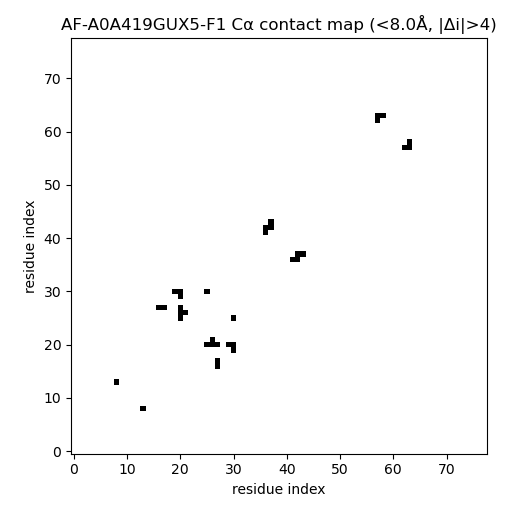0 -2.192 1.00 75.62 75 ASP A N 1
ATOM 602 C CA . ASP A 1 75 ? 25.235 -28.260 -0.795 1.00 75.62 75 ASP A CA 1
ATOM 603 C C . ASP A 1 75 ? 24.262 -29.006 0.129 1.00 75.62 75 ASP A C 1
ATOM 605 O O . ASP A 1 75 ? 24.659 -29.509 1.170 1.00 75.62 75 ASP A O 1
ATOM 609 N N . ARG A 1 76 ? 23.007 -29.196 -0.307 1.00 76.06 76 ARG A N 1
ATOM 610 C CA . ARG A 1 76 ? 21.980 -29.947 0.444 1.00 76.06 76 ARG A CA 1
ATOM 611 C C . ARG A 1 76 ? 22.163 -31.467 0.461 1.00 76.06 76 ARG A C 1
ATOM 613 O O . ARG A 1 76 ? 21.486 -32.138 1.229 1.00 76.06 76 ARG A O 1
ATOM 620 N N . GLY A 1 77 ? 22.998 -32.009 -0.422 1.00 76.00 77 GLY A N 1
ATOM 621 C CA . GLY A 1 77 ? 23.298 -33.443 -0.493 1.00 76.00 77 GLY A CA 1
ATOM 622 C C . GLY A 1 77 ? 24.484 -33.885 0.370 1.00 76.00 77 GLY A C 1
ATOM 623 O O . GLY A 1 77 ? 25.020 -34.959 0.107 1.00 76.00 77 GLY A O 1
ATOM 624 N N . ARG A 1 78 ? 24.936 -33.048 1.312 1.00 58.88 78 ARG A N 1
ATOM 625 C CA . ARG A 1 78 ? 26.061 -33.302 2.222 1.00 58.88 78 ARG A CA 1
ATOM 626 C C . ARG A 1 78 ? 25.572 -33.572 3.635 1.00 58.88 78 ARG A C 1
ATOM 628 O O . ARG A 1 78 ? 24.575 -32.927 4.027 1.00 58.88 78 ARG A O 1
#

Secondary structure (DSSP, 8-state):
----------HHHHHHHHHHHHHTTS-HHHHHHHHHHHHHTHHHHHHHHHHHHHHHHHHHTT-----HHHHHHHHHT-

Radius of gyration: 20.8 Å; Cα contacts (8 Å, |Δi|>4): 18; chains: 1; bounding box: 48×49×34 Å

pLDDT: mean 81.43, std 12.69, range [58.28, 97.31]

Sequence (78 aa):
MADVLIRNIPEDVMERLKQRAGRNNRSLQQELLRLVTQAAGDEVDELVSVIRERRAEYETAGRRFGNSVDLVRRDRGR

Nearest PDB structures (foldseek):
  5x3t-assembly1_G  TM=8.163E-01  e=2.412E+00  Mycobacterium tuberculosis H37Rv

Foldseek 3Di:
DDDDDDPDDPPVNVVVLCVVCVVVVHDSVVSVVVVVCVVVVPPPPVVVVVVVVVVVVCVVVVPDDDDVVVVVVVVVVD